Protein AF-K1XYE6-F1 (afdb_monomer_lite)

Structure (mmCIF, N/CA/C/O backbone):
data_AF-K1XYE6-F1
#
_entry.id   AF-K1XYE6-F1
#
loop_
_atom_site.group_PDB
_atom_site.id
_atom_site.type_symbol
_atom_site.label_atom_id
_atom_site.label_alt_id
_atom_site.label_comp_id
_atom_site.label_asym_id
_atom_site.label_entity_id
_atom_site.label_seq_id
_atom_site.pdbx_PDB_ins_code
_atom_site.Cartn_x
_atom_site.Cartn_y
_atom_site.Cartn_z
_atom_site.occupancy
_atom_site.B_iso_or_equiv
_atom_site.auth_seq_id
_atom_site.auth_comp_id
_atom_site.auth_asym_id
_atom_site.auth_atom_id
_atom_site.pdbx_PDB_model_num
ATOM 1 N N . MET A 1 1 ? 42.276 5.810 -4.106 1.00 51.66 1 MET A N 1
ATOM 2 C CA . MET A 1 1 ? 41.506 5.338 -2.935 1.00 51.66 1 MET A CA 1
ATOM 3 C C . MET A 1 1 ? 40.512 6.442 -2.572 1.00 51.66 1 MET A C 1
ATOM 5 O O . MET A 1 1 ? 40.852 7.301 -1.783 1.00 51.66 1 MET A O 1
ATOM 9 N N . ALA A 1 2 ? 39.374 6.535 -3.269 1.00 57.44 2 ALA A N 1
ATOM 10 C CA . ALA A 1 2 ? 38.375 7.610 -3.072 1.00 57.44 2 ALA A CA 1
ATOM 11 C C . ALA A 1 2 ? 36.931 7.147 -3.388 1.00 57.44 2 ALA A C 1
ATOM 13 O O . ALA A 1 2 ? 36.010 7.949 -3.517 1.00 57.44 2 ALA A O 1
ATOM 14 N N . GLY A 1 3 ? 36.733 5.834 -3.569 1.00 60.47 3 GLY A N 1
ATOM 15 C CA . GLY A 1 3 ? 35.426 5.232 -3.854 1.00 60.47 3 GLY A CA 1
ATOM 16 C C . GLY A 1 3 ? 34.727 4.662 -2.616 1.00 60.47 3 GLY A C 1
ATOM 17 O O . GLY A 1 3 ? 33.517 4.472 -2.648 1.00 60.47 3 GLY A O 1
ATOM 18 N N . SER A 1 4 ? 35.462 4.411 -1.525 1.00 63.88 4 SER A N 1
ATOM 19 C CA . SER A 1 4 ? 34.927 3.839 -0.279 1.00 63.88 4 SER A CA 1
ATOM 20 C C . SER A 1 4 ? 34.084 4.835 0.511 1.00 63.88 4 SER A C 1
ATOM 22 O O . SER A 1 4 ? 33.014 4.484 1.001 1.00 63.88 4 SER A O 1
ATOM 24 N N . ASP A 1 5 ? 34.538 6.083 0.595 1.00 69.00 5 ASP A N 1
ATOM 25 C CA . ASP A 1 5 ? 33.975 7.068 1.525 1.00 69.00 5 ASP A CA 1
ATOM 26 C C . ASP A 1 5 ? 32.591 7.529 1.050 1.00 69.00 5 ASP A C 1
ATOM 28 O O . ASP A 1 5 ? 31.650 7.653 1.833 1.00 69.00 5 ASP A O 1
ATOM 32 N N . ASN A 1 6 ? 32.432 7.649 -0.271 1.00 81.06 6 ASN A N 1
ATOM 33 C CA . ASN A 1 6 ? 31.151 7.927 -0.913 1.00 81.06 6 ASN A CA 1
ATOM 34 C C . ASN A 1 6 ? 30.161 6.764 -0.746 1.00 81.06 6 ASN A C 1
ATOM 36 O O . ASN A 1 6 ? 28.972 6.990 -0.535 1.00 81.06 6 ASN A O 1
ATOM 40 N N . PHE A 1 7 ? 30.636 5.517 -0.798 1.00 82.12 7 PHE A N 1
ATOM 41 C CA . PHE A 1 7 ? 29.770 4.346 -0.661 1.00 82.12 7 PHE A CA 1
ATOM 42 C C . PHE A 1 7 ? 29.256 4.183 0.775 1.00 82.12 7 PHE A C 1
ATOM 44 O O . PHE A 1 7 ? 28.072 3.904 0.980 1.00 82.12 7 PHE A O 1
ATOM 51 N N . ILE A 1 8 ? 30.118 4.431 1.770 1.00 87.81 8 ILE A N 1
ATOM 52 C CA . ILE A 1 8 ? 29.729 4.496 3.186 1.00 87.81 8 ILE A CA 1
ATOM 53 C C . ILE A 1 8 ? 28.699 5.612 3.407 1.00 87.81 8 ILE A C 1
ATOM 55 O O . ILE A 1 8 ? 27.664 5.366 4.027 1.00 87.81 8 ILE A O 1
ATOM 59 N N . GLY A 1 9 ? 28.939 6.810 2.861 1.00 88.94 9 GLY A N 1
ATOM 60 C CA . GLY A 1 9 ? 28.042 7.957 3.024 1.00 88.94 9 GLY A CA 1
ATOM 61 C C . GLY A 1 9 ? 26.655 7.721 2.425 1.00 88.94 9 GLY A C 1
ATOM 62 O O . GLY A 1 9 ? 25.646 7.939 3.095 1.00 88.94 9 GLY A O 1
ATOM 63 N N . VAL A 1 10 ? 26.592 7.202 1.193 1.00 89.69 10 VAL A N 1
ATOM 64 C CA . VAL A 1 10 ? 25.324 6.878 0.514 1.00 89.69 10 VAL A CA 1
ATOM 65 C C . VAL A 1 10 ? 24.564 5.775 1.253 1.00 89.69 10 VAL A C 1
ATOM 67 O O . VAL A 1 10 ? 23.352 5.883 1.444 1.00 89.69 10 VAL A O 1
ATOM 70 N N . THR A 1 11 ? 25.265 4.738 1.717 1.00 91.44 11 THR A N 1
ATOM 71 C CA . THR A 1 11 ? 24.640 3.628 2.453 1.00 91.44 11 THR A CA 1
ATOM 72 C C . THR A 1 11 ? 24.051 4.102 3.781 1.00 91.44 11 THR A C 1
ATOM 74 O O . THR A 1 11 ? 22.913 3.762 4.110 1.00 91.44 11 THR A O 1
ATOM 77 N N . LEU A 1 12 ? 24.788 4.928 4.529 1.00 92.50 12 LEU A N 1
ATOM 78 C CA . LEU A 1 12 ? 24.329 5.465 5.808 1.00 92.50 12 LEU A CA 1
ATOM 79 C C . LEU A 1 12 ? 23.126 6.404 5.629 1.00 92.50 12 LEU A C 1
ATOM 81 O O . LEU A 1 12 ? 22.147 6.308 6.368 1.00 92.50 12 LEU A O 1
ATOM 85 N N . PHE A 1 13 ? 23.164 7.266 4.611 1.00 92.50 13 PHE A N 1
ATOM 86 C CA . PHE A 1 13 ? 22.061 8.163 4.270 1.00 92.50 13 PHE A CA 1
ATOM 87 C C . PHE A 1 13 ? 20.781 7.398 3.904 1.00 92.50 13 PHE A C 1
ATOM 89 O O . PHE A 1 13 ? 19.702 7.711 4.410 1.00 92.50 13 PHE A O 1
ATOM 96 N N . MET A 1 14 ? 20.903 6.348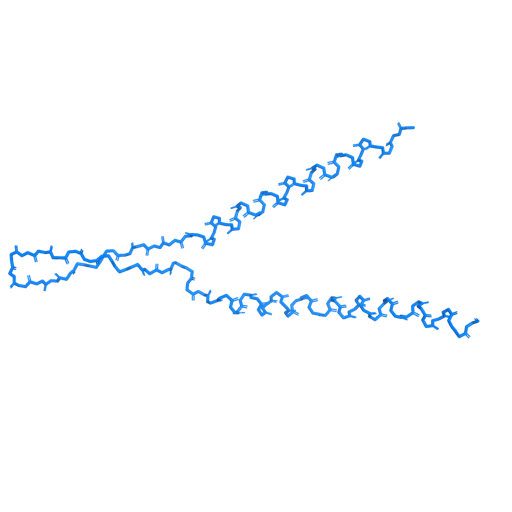 3.084 1.00 93.00 14 MET A N 1
ATOM 97 C CA . MET A 1 14 ? 19.776 5.488 2.720 1.00 93.00 14 MET A CA 1
ATOM 98 C C . MET A 1 14 ? 19.155 4.814 3.950 1.00 93.00 14 MET A C 1
ATOM 100 O O . MET A 1 14 ? 17.932 4.774 4.079 1.00 93.00 14 MET A O 1
ATOM 104 N N . LEU A 1 15 ? 19.981 4.335 4.883 1.00 94.31 15 LEU A N 1
ATOM 105 C CA . LEU A 1 15 ? 19.513 3.681 6.104 1.00 94.31 15 LEU A CA 1
ATOM 106 C C . LEU A 1 15 ? 18.736 4.642 7.019 1.00 94.31 15 LEU A C 1
ATOM 108 O O . LEU A 1 15 ? 17.678 4.276 7.531 1.00 94.31 15 LEU A O 1
ATOM 112 N N . ILE A 1 16 ? 19.211 5.882 7.172 1.00 95.62 16 ILE A N 1
ATOM 113 C CA . ILE A 1 16 ? 18.537 6.917 7.974 1.00 95.62 16 ILE A CA 1
ATOM 114 C C . ILE A 1 16 ? 17.164 7.263 7.384 1.00 95.62 16 ILE A C 1
ATOM 116 O O . ILE A 1 16 ? 16.182 7.336 8.123 1.00 95.62 16 ILE A O 1
ATOM 120 N N . ILE A 1 17 ? 17.071 7.431 6.060 1.00 95.38 17 ILE A N 1
ATOM 121 C CA . ILE A 1 17 ? 15.800 7.733 5.385 1.00 95.38 17 ILE A CA 1
ATOM 122 C C . ILE A 1 17 ? 14.787 6.611 5.594 1.00 95.38 17 ILE A C 1
ATOM 124 O O . ILE A 1 17 ? 13.635 6.879 5.932 1.00 95.38 17 ILE A O 1
ATOM 128 N N . VAL A 1 18 ? 15.204 5.358 5.404 1.00 94.12 18 VAL A N 1
ATOM 129 C CA . VAL A 1 18 ? 14.311 4.206 5.575 1.00 94.12 18 VAL A CA 1
ATOM 130 C C . VAL A 1 18 ? 13.810 4.134 7.015 1.00 94.12 18 VAL A C 1
ATOM 132 O O . VAL A 1 18 ? 12.608 3.995 7.232 1.00 94.12 18 VAL A O 1
ATOM 135 N N . LEU A 1 19 ? 14.699 4.299 7.998 1.00 94.19 19 LEU A N 1
ATOM 136 C CA . LEU A 1 19 ? 14.322 4.308 9.411 1.00 94.19 19 LEU A CA 1
ATOM 137 C C . LEU A 1 19 ? 13.306 5.422 9.720 1.00 94.19 19 LEU A C 1
ATOM 139 O O . LEU A 1 19 ? 12.300 5.180 10.386 1.00 94.19 19 LEU A O 1
ATOM 143 N N . TRP A 1 20 ? 13.542 6.628 9.195 1.00 94.81 20 TRP A N 1
ATOM 144 C CA . TRP A 1 20 ? 12.654 7.777 9.372 1.00 94.81 20 TRP A CA 1
ATOM 145 C C . TRP A 1 20 ? 11.266 7.539 8.766 1.00 94.81 20 TRP A C 1
ATOM 147 O O . TRP A 1 20 ? 10.251 7.776 9.422 1.00 94.81 20 TRP A O 1
ATOM 157 N N . LEU A 1 21 ? 11.206 7.017 7.537 1.00 90.56 21 LEU A N 1
ATOM 158 C CA . LEU A 1 21 ? 9.949 6.686 6.862 1.00 90.56 21 LEU A CA 1
ATOM 159 C C . LEU A 1 21 ? 9.159 5.608 7.613 1.00 90.56 21 LEU A C 1
ATOM 161 O O . LEU A 1 21 ? 7.938 5.711 7.716 1.00 90.56 21 LEU A O 1
ATOM 165 N N . VAL A 1 22 ? 9.838 4.599 8.165 1.00 89.62 22 VAL A N 1
ATOM 166 C CA . VAL A 1 22 ? 9.194 3.549 8.967 1.00 89.62 22 VAL A CA 1
ATOM 167 C C . VAL A 1 22 ? 8.589 4.134 10.244 1.00 89.62 22 VAL A C 1
ATOM 169 O O . VAL A 1 22 ? 7.421 3.873 10.530 1.00 89.62 22 VAL A O 1
ATOM 172 N N . LEU A 1 23 ? 9.335 4.963 10.982 1.00 89.75 23 LEU A N 1
ATOM 173 C CA . LEU A 1 23 ? 8.826 5.622 12.191 1.00 89.75 23 LEU A CA 1
ATOM 174 C C . LEU A 1 23 ? 7.608 6.505 11.893 1.00 89.75 23 LEU A C 1
ATOM 176 O O . LEU A 1 23 ? 6.600 6.425 12.597 1.00 89.75 23 LEU A O 1
ATOM 180 N N . LEU A 1 24 ? 7.675 7.299 10.821 1.00 87.00 24 LEU A N 1
ATOM 181 C CA . LEU A 1 24 ? 6.573 8.156 10.389 1.00 87.00 24 LEU A CA 1
ATOM 182 C C . LEU A 1 24 ? 5.335 7.339 9.989 1.00 87.00 24 LEU A C 1
ATOM 184 O O . LEU A 1 24 ? 4.217 7.672 10.378 1.00 87.00 24 LEU A O 1
ATOM 188 N N . SER A 1 25 ? 5.534 6.244 9.253 1.00 83.12 25 SER A N 1
ATOM 189 C CA . SER A 1 25 ? 4.458 5.338 8.843 1.00 83.12 25 SER A CA 1
ATOM 190 C C . SER A 1 25 ? 3.745 4.722 10.052 1.00 83.12 25 SER A C 1
ATOM 192 O O . SER A 1 25 ? 2.517 4.760 10.136 1.00 83.12 25 SER A O 1
ATOM 194 N N . ILE A 1 26 ? 4.498 4.235 11.046 1.00 83.44 26 ILE A N 1
ATOM 195 C CA . ILE A 1 26 ? 3.932 3.668 12.280 1.00 83.44 26 ILE A CA 1
ATOM 196 C C . ILE A 1 26 ? 3.131 4.722 13.052 1.00 83.44 26 ILE A C 1
ATOM 198 O O . ILE A 1 26 ? 2.052 4.411 13.554 1.00 83.44 26 ILE A O 1
ATOM 202 N N . PHE A 1 27 ? 3.625 5.960 13.133 1.00 81.44 27 PHE A N 1
ATOM 203 C CA . PHE A 1 27 ? 2.920 7.047 13.812 1.00 81.44 27 PHE A CA 1
ATOM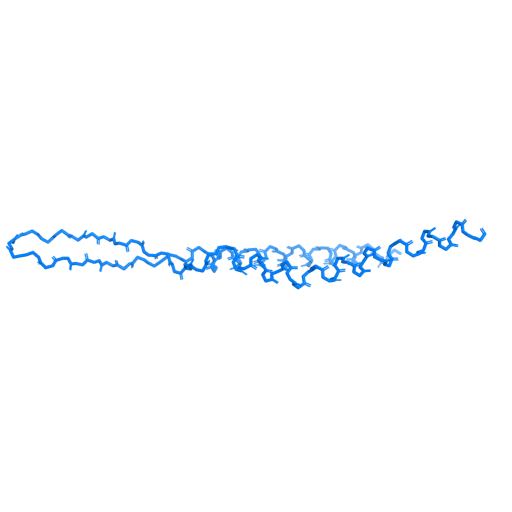 204 C C . PHE A 1 27 ? 1.543 7.317 13.187 1.00 81.44 27 PHE A C 1
ATOM 206 O O . PHE A 1 27 ? 0.549 7.399 13.904 1.00 81.44 27 PHE A O 1
ATOM 213 N N . ILE A 1 28 ? 1.470 7.371 11.854 1.00 77.44 28 ILE A N 1
ATOM 214 C CA . ILE A 1 28 ? 0.213 7.587 11.121 1.00 77.44 28 ILE A CA 1
ATOM 215 C C . ILE A 1 28 ? -0.740 6.395 11.294 1.00 77.44 28 ILE A C 1
ATOM 217 O O . ILE A 1 28 ? -1.938 6.576 11.506 1.00 77.44 28 ILE A O 1
ATOM 221 N N . LEU A 1 29 ? -0.217 5.169 11.224 1.00 70.44 29 LEU A N 1
ATOM 222 C CA . LEU A 1 29 ? -1.024 3.947 11.280 1.00 70.44 29 LEU A CA 1
ATOM 223 C C . LEU A 1 29 ? -1.560 3.634 12.686 1.00 70.44 29 LEU A C 1
ATOM 225 O O . LEU A 1 29 ? -2.599 2.988 12.805 1.00 70.44 29 LEU A O 1
ATOM 229 N N . LYS A 1 30 ? -0.872 4.072 13.748 1.00 65.69 30 LYS A N 1
ATOM 230 C CA . LYS A 1 30 ? -1.213 3.746 15.144 1.00 65.69 30 LYS A CA 1
ATOM 231 C C . LYS A 1 30 ? -2.181 4.741 15.798 1.00 65.69 30 LYS A C 1
ATOM 233 O O . LYS A 1 30 ? -2.545 4.556 16.958 1.00 65.69 30 LYS A O 1
ATOM 238 N N . SER A 1 31 ? -2.630 5.777 15.089 1.00 58.22 31 SER A N 1
ATOM 239 C CA . SER A 1 31 ? -3.672 6.666 15.607 1.00 58.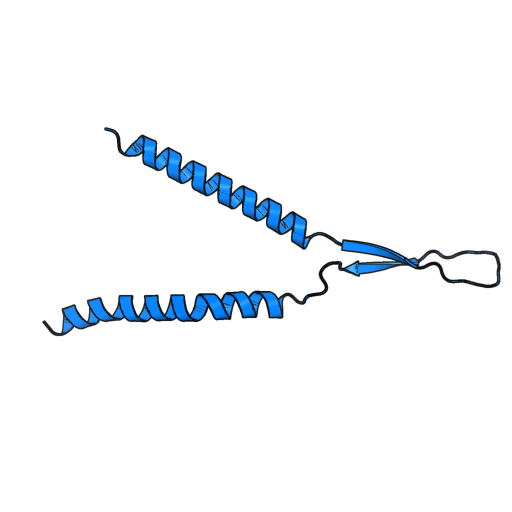22 31 SER A CA 1
ATOM 240 C C . SER A 1 31 ? -4.979 5.885 15.812 1.00 58.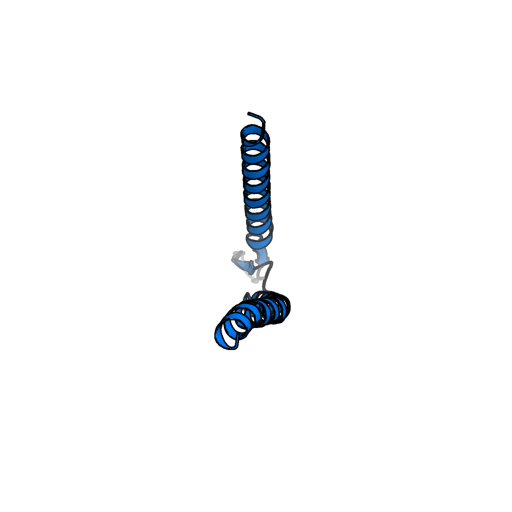22 31 SER A C 1
ATOM 242 O O . SER A 1 31 ? -5.614 5.442 14.859 1.00 58.22 31 SER A O 1
ATOM 244 N N . ILE A 1 32 ? -5.396 5.725 17.068 1.00 59.69 32 ILE A N 1
ATOM 245 C CA . ILE A 1 32 ? -6.739 5.288 17.477 1.00 59.69 32 ILE A CA 1
ATOM 246 C C . ILE A 1 32 ? -7.409 6.460 18.201 1.00 59.69 32 ILE A C 1
ATOM 248 O O . ILE A 1 32 ? -6.741 7.170 18.951 1.00 59.69 32 ILE A O 1
ATOM 252 N N . LYS A 1 33 ? -8.699 6.717 17.952 1.00 57.69 33 LYS A N 1
ATOM 253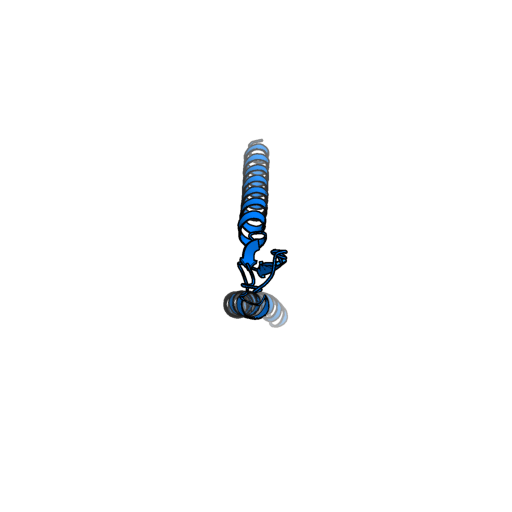 C CA . LYS A 1 33 ? -9.438 7.792 18.634 1.00 57.69 33 LYS A CA 1
ATOM 254 C C . LYS A 1 33 ? -10.556 7.177 19.437 1.00 57.69 33 LYS A C 1
ATOM 256 O O . LYS A 1 33 ? -11.555 6.711 18.902 1.00 57.69 33 LYS A O 1
ATOM 261 N N . GLU A 1 34 ? -10.375 7.210 20.741 1.00 58.53 34 GLU A N 1
ATOM 262 C CA . GLU A 1 34 ? -11.415 6.839 21.681 1.00 58.53 34 GLU A CA 1
ATOM 263 C C . GLU A 1 34 ? -12.436 7.980 21.736 1.00 58.53 34 GLU A C 1
ATOM 265 O O . GLU A 1 34 ? -12.084 9.133 21.993 1.00 58.53 34 GLU A O 1
ATOM 270 N N . ILE A 1 35 ? -13.696 7.679 21.418 1.00 58.16 35 ILE A N 1
ATOM 271 C CA . ILE A 1 35 ? -14.807 8.618 21.576 1.00 58.16 35 ILE A CA 1
ATOM 272 C C . ILE A 1 35 ? -15.583 8.148 22.815 1.00 58.16 35 ILE A C 1
ATOM 274 O O . ILE A 1 35 ? -16.153 7.055 22.785 1.00 58.16 35 ILE A O 1
ATOM 278 N N . PRO A 1 36 ? -15.592 8.920 23.919 1.00 56.19 36 PRO A N 1
ATOM 279 C CA . PRO A 1 36 ? -16.339 8.545 25.113 1.00 56.19 36 PRO A CA 1
ATOM 280 C C . PRO A 1 36 ? -17.842 8.650 24.825 1.00 56.19 36 PRO A C 1
ATOM 282 O O . PRO A 1 36 ? -18.332 9.713 24.441 1.00 56.19 36 PRO A O 1
ATOM 285 N N . VAL A 1 37 ? -18.578 7.549 24.994 1.00 59.91 37 VAL A N 1
ATOM 286 C CA . VAL A 1 37 ? -20.035 7.511 24.819 1.00 59.91 37 VAL A CA 1
ATOM 287 C C . VAL A 1 37 ? -20.678 7.515 26.205 1.00 59.91 37 VAL A C 1
ATOM 289 O O . VAL A 1 37 ? -20.538 6.562 26.969 1.00 59.91 37 VAL A O 1
ATOM 292 N N . ILE A 1 38 ? -21.373 8.604 26.544 1.00 56.97 38 ILE A N 1
ATOM 293 C CA . ILE A 1 38 ? -22.107 8.744 27.809 1.00 56.97 38 ILE A CA 1
ATOM 294 C C . ILE A 1 38 ? -23.572 8.382 27.543 1.00 56.97 38 ILE A C 1
ATOM 296 O O . ILE A 1 38 ? -24.267 9.085 26.808 1.00 56.97 38 ILE A O 1
ATOM 300 N N . TYR A 1 39 ? -24.052 7.281 28.124 1.00 58.91 39 TYR A N 1
ATOM 301 C CA . TYR A 1 39 ? -25.459 6.888 28.029 1.00 58.91 39 TYR A CA 1
ATOM 302 C C . TYR A 1 39 ? -26.305 7.664 29.044 1.00 58.91 39 TYR A C 1
ATOM 304 O O . TYR A 1 39 ? -26.073 7.596 30.250 1.00 58.91 39 TYR A O 1
ATOM 312 N N . ALA A 1 40 ? -27.341 8.362 28.573 1.00 54.03 40 ALA A N 1
ATOM 313 C CA . ALA A 1 40 ? -28.313 9.019 29.441 1.00 54.03 40 ALA A CA 1
ATOM 314 C C . ALA A 1 40 ? -29.223 7.971 30.110 1.00 54.03 40 ALA A C 1
ATOM 316 O O . ALA A 1 40 ? -30.262 7.591 29.569 1.00 54.03 40 ALA A O 1
ATOM 317 N N . ARG A 1 41 ? -28.845 7.480 31.298 1.00 52.53 41 ARG A N 1
ATOM 318 C CA . ARG A 1 41 ? -29.719 6.636 32.127 1.00 52.53 41 ARG A CA 1
ATOM 319 C C . ARG A 1 41 ? -30.462 7.501 33.143 1.00 52.53 41 ARG A C 1
ATOM 321 O O . ARG A 1 41 ? -29.865 8.220 33.938 1.00 52.53 41 ARG A O 1
ATOM 328 N N . ARG A 1 42 ? -31.792 7.400 33.167 1.00 55.09 42 ARG A N 1
ATOM 329 C CA . ARG A 1 42 ? -32.643 8.026 34.190 1.00 55.09 42 ARG A CA 1
ATOM 330 C C . ARG A 1 42 ? -32.490 7.249 35.510 1.00 55.09 42 ARG A C 1
ATOM 332 O O . ARG A 1 42 ? -33.283 6.358 35.784 1.00 55.09 42 ARG A O 1
ATOM 339 N N . GLY A 1 43 ? -31.449 7.545 36.297 1.00 53.69 43 GLY A N 1
ATOM 340 C CA . GLY A 1 43 ? -31.257 6.967 37.637 1.00 53.69 43 GLY A CA 1
ATOM 341 C C . GLY A 1 43 ? -29.800 6.756 38.067 1.00 53.69 43 GLY A C 1
ATOM 342 O O . GLY A 1 43 ? -29.244 5.691 37.841 1.00 53.69 43 GLY A O 1
ATOM 343 N N . LYS A 1 44 ? -29.239 7.770 38.739 1.00 53.53 44 LYS A N 1
ATOM 344 C CA . LYS A 1 44 ? -28.141 7.789 39.739 1.00 53.53 44 LYS A CA 1
ATOM 345 C C . LYS A 1 44 ? -26.798 7.067 39.518 1.00 53.53 44 LYS A C 1
ATOM 347 O O . LYS A 1 44 ? -25.929 7.274 40.357 1.00 53.53 44 LYS A O 1
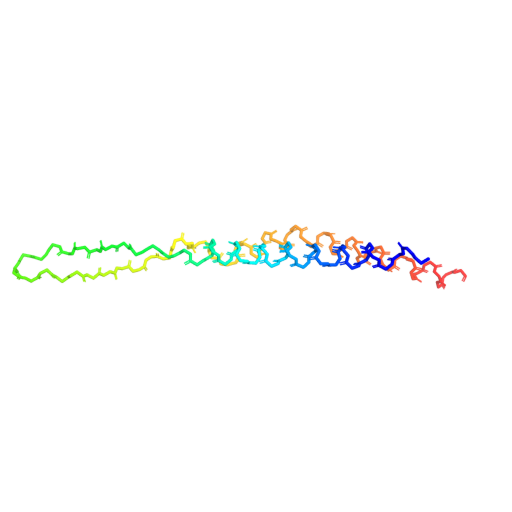ATOM 352 N N . VAL A 1 45 ? -26.554 6.319 38.446 1.00 52.75 45 VAL A N 1
ATOM 353 C CA . VAL A 1 45 ? -25.198 5.821 38.145 1.00 52.75 45 VAL A CA 1
ATOM 354 C C . VAL A 1 45 ? -24.922 5.973 36.653 1.00 52.75 45 VAL A C 1
ATOM 356 O O . VAL A 1 45 ? -25.509 5.274 35.828 1.00 52.75 45 VAL A O 1
ATOM 359 N N . GLU A 1 46 ? -24.069 6.942 36.321 1.00 51.78 46 GLU A N 1
ATOM 360 C CA . GLU A 1 46 ? -23.544 7.164 34.975 1.00 51.78 46 GLU A CA 1
ATOM 361 C C . GLU A 1 46 ? -22.483 6.097 34.684 1.00 51.78 46 GLU A C 1
ATOM 363 O O . GLU A 1 46 ? -21.395 6.112 35.256 1.00 51.78 46 GLU A O 1
ATOM 368 N N . GLU A 1 47 ? -22.805 5.138 33.820 1.00 54.81 47 GLU A N 1
ATOM 369 C CA . GLU A 1 47 ? -21.846 4.134 33.359 1.00 54.81 47 GLU A CA 1
ATOM 370 C C . GLU A 1 47 ? -21.223 4.648 32.053 1.00 54.81 47 GLU A C 1
ATOM 372 O O . GLU A 1 47 ? -21.827 4.593 30.980 1.00 54.81 47 GLU A O 1
ATOM 377 N N . SER A 1 48 ? -20.042 5.259 32.170 1.00 51.78 48 SER A N 1
ATOM 378 C CA . SER A 1 48 ? -19.268 5.751 31.029 1.00 51.78 48 SER A CA 1
ATOM 379 C C . SER A 1 48 ? -18.601 4.562 30.340 1.00 51.78 48 SER A C 1
ATOM 381 O O . SER A 1 48 ? -17.687 3.958 30.900 1.00 51.78 48 SER A O 1
ATOM 383 N N . SER A 1 49 ? -19.054 4.198 29.139 1.00 55.66 49 SER A N 1
ATOM 384 C CA . SER A 1 49 ? -18.381 3.185 28.323 1.00 55.66 49 SER A CA 1
ATOM 385 C C . SER A 1 49 ? -17.660 3.867 27.163 1.00 55.66 49 SER A C 1
ATOM 387 O O . SER A 1 49 ? -18.287 4.523 26.328 1.00 55.66 49 SER A O 1
ATOM 389 N N . SER A 1 50 ? -16.339 3.713 27.091 1.00 56.72 50 SER A N 1
ATOM 390 C CA . SER A 1 50 ? -15.563 4.139 25.924 1.00 56.72 50 SER A CA 1
ATOM 391 C C . SER A 1 50 ? -15.833 3.158 24.785 1.00 56.72 50 SER A C 1
ATOM 393 O O . SER A 1 50 ? -15.588 1.962 24.943 1.00 56.72 50 SER A O 1
ATOM 395 N N . LEU A 1 51 ? -16.373 3.639 23.660 1.00 59.84 51 LEU A N 1
ATOM 396 C CA . LEU A 1 51 ? -16.504 2.836 22.447 1.00 59.84 51 LEU A CA 1
ATOM 397 C C . LEU A 1 51 ? -15.292 3.165 21.558 1.00 59.84 51 LEU A C 1
ATOM 399 O O . LEU A 1 51 ? -15.269 4.228 20.929 1.00 59.84 51 LEU A O 1
ATOM 403 N N . PRO A 1 52 ? -14.244 2.321 21.533 1.00 56.00 52 PRO A N 1
ATOM 404 C CA . PRO A 1 52 ? -13.043 2.615 20.767 1.00 56.00 52 PRO A CA 1
ATOM 405 C C . PRO A 1 52 ? -13.350 2.486 19.273 1.00 56.00 52 PRO A C 1
ATOM 407 O O . PRO A 1 52 ? -13.634 1.394 18.780 1.00 56.00 52 PRO A O 1
ATOM 410 N N . ILE A 1 53 ? -13.287 3.598 18.537 1.00 60.16 53 ILE A N 1
ATOM 411 C CA . ILE A 1 53 ? -13.398 3.597 17.076 1.00 60.16 53 ILE A CA 1
ATOM 412 C C . ILE A 1 53 ? -11.981 3.763 16.499 1.00 60.16 53 ILE A C 1
ATOM 414 O O . ILE A 1 53 ? -11.276 4.717 16.843 1.00 60.16 53 ILE A O 1
ATOM 418 N N . PRO A 1 54 ? -11.508 2.857 15.625 1.00 58.38 54 PRO A N 1
ATOM 419 C CA . PRO A 1 54 ? -10.219 3.043 14.963 1.00 58.38 54 PRO A CA 1
ATOM 420 C C . PRO A 1 54 ? -10.256 4.311 14.087 1.00 58.38 54 PRO A C 1
ATOM 422 O O . PRO A 1 54 ? -11.188 4.484 13.307 1.00 58.38 54 PRO A O 1
ATOM 425 N N . MET A 1 55 ? -9.254 5.205 14.179 1.00 56.72 55 MET A N 1
ATOM 426 C CA . MET A 1 55 ? -9.204 6.426 13.337 1.00 56.72 55 MET A CA 1
ATOM 427 C C . MET A 1 55 ? -8.937 6.133 11.869 1.00 56.72 55 MET A C 1
ATOM 429 O O . MET A 1 55 ? -9.261 6.960 11.021 1.00 56.72 55 MET A O 1
ATOM 433 N N . ASN A 1 56 ? -8.344 4.978 11.570 1.00 61.97 56 ASN A N 1
ATOM 434 C CA . ASN A 1 56 ? -8.101 4.526 10.212 1.00 61.97 56 ASN A CA 1
ATOM 435 C C . ASN A 1 56 ? -8.950 3.281 9.901 1.00 61.97 56 ASN A C 1
ATOM 437 O O . ASN A 1 56 ? -8.419 2.172 9.847 1.00 61.97 56 ASN A O 1
ATOM 441 N N . PRO A 1 57 ? -10.277 3.432 9.718 1.00 60.78 57 PRO A N 1
ATOM 442 C CA . PRO A 1 57 ? -11.156 2.331 9.336 1.00 60.78 57 PRO A CA 1
ATOM 443 C C . PRO A 1 57 ? -11.014 1.959 7.851 1.00 60.78 57 PRO A C 1
ATOM 445 O O . PRO A 1 57 ? -11.730 1.080 7.372 1.00 60.78 57 PRO A O 1
ATOM 448 N N . VAL A 1 58 ? -10.122 2.622 7.099 1.00 63.06 58 VAL A N 1
ATOM 449 C CA . VAL A 1 58 ? -9.833 2.268 5.708 1.00 63.06 58 VAL A CA 1
ATOM 450 C C . VAL A 1 58 ? -9.150 0.907 5.738 1.00 63.06 58 VAL A C 1
ATOM 452 O O . VAL A 1 58 ? -7.988 0.794 6.119 1.00 63.06 58 VAL A O 1
ATOM 455 N N . GLY A 1 59 ? -9.903 -0.144 5.409 1.00 67.31 59 GLY A N 1
ATOM 456 C CA . GLY A 1 59 ? -9.394 -1.510 5.418 1.00 67.31 59 GLY A CA 1
ATOM 457 C C . GLY A 1 59 ? -8.042 -1.608 4.705 1.00 67.31 59 GLY A C 1
ATOM 458 O O . GLY A 1 59 ? -7.776 -0.910 3.727 1.00 67.31 59 GLY A O 1
ATOM 459 N N . MET A 1 60 ? -7.176 -2.499 5.186 1.00 79.50 60 MET A N 1
ATOM 460 C CA . MET A 1 60 ? -5.835 -2.689 4.618 1.00 79.50 60 MET A CA 1
ATOM 461 C C . MET A 1 60 ? -5.887 -3.075 3.120 1.00 79.50 60 MET A C 1
ATOM 463 O O . MET A 1 60 ? -4.958 -2.798 2.365 1.00 79.50 60 MET A O 1
ATOM 467 N N . VAL A 1 61 ? -7.008 -3.660 2.676 1.00 80.44 61 VAL A N 1
ATOM 468 C CA . VAL A 1 61 ? -7.234 -4.157 1.310 1.00 80.44 61 VAL A CA 1
ATOM 469 C C . VAL A 1 61 ? -7.184 -3.041 0.243 1.00 80.44 61 VAL A C 1
ATOM 471 O O . VAL A 1 61 ? -6.353 -3.165 -0.656 1.00 80.44 61 VAL A O 1
ATOM 474 N N . PRO A 1 62 ? -7.965 -1.938 0.311 1.00 84.31 62 PRO A N 1
ATOM 475 C CA . PRO A 1 62 ? -7.837 -0.813 -0.628 1.00 84.31 62 PRO A CA 1
ATOM 476 C C . PRO A 1 62 ? -6.422 -0.231 -0.775 1.00 84.31 62 PRO A C 1
ATOM 478 O O . PRO A 1 62 ? -5.998 0.108 -1.884 1.00 84.31 62 PRO A O 1
ATOM 481 N N . ILE A 1 63 ? -5.675 -0.134 0.330 1.00 85.50 63 ILE A N 1
ATOM 482 C CA . ILE A 1 63 ? -4.310 0.413 0.336 1.00 85.50 63 ILE A CA 1
ATOM 483 C C . ILE A 1 63 ? -3.366 -0.532 -0.417 1.00 85.50 63 ILE A C 1
ATOM 485 O O . ILE A 1 63 ? -2.650 -0.102 -1.323 1.00 85.50 63 ILE A O 1
ATOM 489 N N . ILE A 1 64 ? -3.407 -1.830 -0.095 1.00 87.38 64 ILE A N 1
ATOM 490 C CA . ILE A 1 64 ? -2.586 -2.851 -0.760 1.00 87.38 64 ILE A CA 1
ATOM 491 C C . ILE A 1 64 ? -2.926 -2.936 -2.252 1.00 87.38 64 ILE A C 1
ATOM 493 O O . ILE A 1 64 ? -2.017 -2.978 -3.080 1.00 87.38 64 ILE A O 1
ATOM 497 N N . PHE A 1 65 ? -4.212 -2.908 -2.613 1.00 88.19 65 PHE A N 1
ATOM 498 C CA . PHE A 1 65 ? -4.647 -2.953 -4.010 1.00 88.19 65 PHE A CA 1
ATOM 499 C C . PHE A 1 65 ? -4.093 -1.780 -4.828 1.00 88.19 65 PHE A C 1
ATOM 501 O O . PHE A 1 65 ? -3.607 -1.980 -5.937 1.00 88.19 65 PHE A O 1
ATOM 508 N N . SER A 1 66 ? -4.087 -0.572 -4.260 1.00 92.38 66 SER A N 1
ATOM 509 C CA . SER A 1 66 ? -3.552 0.620 -4.930 1.00 92.38 66 SER A CA 1
ATOM 510 C C . SER A 1 66 ? -2.044 0.505 -5.188 1.00 92.38 66 SER A C 1
ATOM 512 O O . SER A 1 66 ? -1.570 0.802 -6.284 1.00 92.38 66 SER A O 1
ATOM 514 N N . ILE A 1 67 ? -1.284 0.010 -4.205 1.00 93.06 67 ILE A N 1
ATOM 515 C CA . ILE A 1 67 ? 0.166 -0.210 -4.341 1.00 93.06 67 ILE A CA 1
ATOM 516 C C . ILE A 1 67 ? 0.453 -1.308 -5.373 1.00 93.06 67 ILE A C 1
ATOM 518 O O . ILE A 1 67 ? 1.352 -1.163 -6.206 1.00 93.06 67 ILE A O 1
ATOM 522 N N . ALA A 1 68 ? -0.318 -2.397 -5.354 1.00 91.19 68 ALA A N 1
ATOM 523 C CA . ALA A 1 68 ? -0.215 -3.469 -6.336 1.00 91.19 68 ALA A CA 1
ATOM 524 C C . ALA A 1 68 ? -0.522 -2.960 -7.752 1.00 91.19 68 ALA A C 1
ATOM 526 O O . ALA A 1 68 ? 0.240 -3.237 -8.670 1.00 91.19 68 ALA A O 1
ATOM 527 N N . PHE A 1 69 ? -1.570 -2.151 -7.928 1.00 93.62 69 PHE A N 1
ATOM 528 C CA . PHE A 1 69 ? -1.948 -1.591 -9.227 1.00 93.62 69 PHE A CA 1
ATOM 529 C C . PHE A 1 69 ? -0.841 -0.718 -9.836 1.00 93.62 69 PHE A C 1
ATOM 531 O O . PHE A 1 69 ? -0.562 -0.815 -11.028 1.00 93.62 69 PHE A O 1
ATOM 538 N N . VAL A 1 70 ? -0.158 0.087 -9.016 1.00 93.50 70 VAL A N 1
ATOM 539 C CA . VAL A 1 70 ? 0.964 0.930 -9.465 1.00 93.50 70 VAL A CA 1
ATOM 540 C C . VAL A 1 70 ? 2.238 0.110 -9.719 1.00 93.50 70 VAL A C 1
ATOM 542 O O . VAL A 1 70 ? 2.950 0.355 -10.693 1.00 93.50 70 VAL A O 1
ATOM 545 N N . SER A 1 71 ? 2.546 -0.871 -8.866 1.00 92.12 71 SER A N 1
ATOM 546 C CA . SER A 1 71 ? 3.788 -1.659 -8.960 1.00 92.12 71 SER A CA 1
ATOM 547 C C . SER A 1 71 ? 3.738 -2.786 -9.994 1.00 92.12 71 SER A C 1
ATOM 549 O O . SER A 1 71 ? 4.776 -3.152 -10.549 1.00 92.12 71 SER A O 1
ATOM 551 N N . PHE A 1 72 ? 2.555 -3.315 -10.302 1.00 93.50 72 PHE A N 1
ATOM 552 C CA . PHE A 1 72 ? 2.359 -4.404 -11.257 1.00 93.50 72 PHE A CA 1
ATOM 553 C C . PHE A 1 72 ? 2.914 -4.116 -12.667 1.00 93.50 72 PHE A C 1
ATOM 555 O O . PHE A 1 72 ? 3.735 -4.908 -13.140 1.00 93.50 72 PHE A O 1
ATOM 562 N N . PRO A 1 73 ? 2.576 -2.997 -13.343 1.00 92.69 73 PRO A N 1
ATOM 563 C CA . PRO A 1 73 ? 3.116 -2.706 -14.675 1.00 92.69 73 PRO A CA 1
ATOM 564 C C . PRO A 1 73 ? 4.635 -2.492 -14.660 1.00 92.69 73 PRO A C 1
ATOM 566 O O . PRO A 1 73 ? 5.323 -2.840 -15.623 1.00 92.69 73 PRO A O 1
ATOM 569 N N . TYR A 1 74 ? 5.178 -1.969 -13.557 1.00 92.06 74 TYR A N 1
ATOM 570 C CA . TYR A 1 74 ? 6.618 -1.810 -13.378 1.00 92.06 74 TYR A CA 1
ATOM 571 C C . TYR A 1 74 ? 7.327 -3.164 -13.278 1.00 92.06 74 TYR A C 1
ATOM 573 O O . TYR A 1 74 ? 8.339 -3.387 -13.947 1.00 92.06 74 TYR A O 1
ATOM 581 N N . LEU A 1 75 ? 6.777 -4.093 -12.490 1.00 91.56 75 LEU A N 1
ATOM 582 C CA . LEU A 1 75 ? 7.299 -5.454 -12.378 1.00 91.56 75 LEU A CA 1
ATOM 583 C C . LEU A 1 75 ? 7.222 -6.195 -13.716 1.00 91.56 75 LEU A C 1
ATOM 585 O O . LEU A 1 75 ? 8.180 -6.862 -14.099 1.00 91.56 75 LEU A O 1
ATOM 589 N N . LEU A 1 76 ? 6.122 -6.026 -14.453 1.00 91.38 76 LEU A N 1
ATOM 590 C CA . LEU A 1 76 ? 5.937 -6.635 -15.767 1.00 91.38 76 LEU A CA 1
ATOM 591 C C . LEU A 1 76 ? 6.936 -6.091 -16.798 1.00 91.38 76 LEU A C 1
ATOM 593 O O . LEU A 1 76 ? 7.560 -6.864 -17.520 1.00 91.38 76 LEU A O 1
ATOM 597 N N . SER A 1 77 ? 7.153 -4.775 -16.822 1.00 90.50 77 SER A N 1
ATOM 598 C CA . SER A 1 77 ? 8.162 -4.141 -17.683 1.00 90.50 77 SER A CA 1
ATOM 599 C C . SER A 1 77 ? 9.564 -4.672 -17.387 1.00 90.50 77 SER A C 1
ATOM 601 O O . SER A 1 77 ? 10.311 -5.016 -18.299 1.00 90.50 77 SER A O 1
ATOM 603 N N . LYS A 1 78 ? 9.912 -4.804 -16.101 1.00 88.38 78 LYS A N 1
ATOM 604 C CA . LYS A 1 78 ? 11.181 -5.408 -15.679 1.00 88.38 78 LYS A CA 1
ATOM 605 C C . LYS A 1 78 ? 11.314 -6.856 -16.134 1.00 88.38 78 LYS A C 1
ATOM 607 O O . LYS A 1 78 ? 12.380 -7.238 -16.607 1.00 88.38 78 LYS A O 1
ATOM 612 N N . LEU A 1 79 ? 10.243 -7.637 -16.012 1.00 90.38 79 LEU A N 1
ATOM 613 C CA . LEU A 1 79 ? 10.206 -9.033 -16.427 1.00 90.38 79 LEU A CA 1
ATOM 614 C C . LEU A 1 79 ? 10.502 -9.162 -17.929 1.00 90.38 79 LEU A C 1
ATOM 616 O O . LEU A 1 79 ? 11.402 -9.899 -18.321 1.00 90.38 79 LEU A O 1
ATOM 620 N N . ILE A 1 80 ? 9.807 -8.381 -18.759 1.00 88.06 80 ILE A N 1
ATOM 621 C CA . ILE A 1 80 ? 9.985 -8.372 -20.218 1.00 88.06 80 ILE A CA 1
ATOM 622 C C . ILE A 1 80 ? 11.418 -7.967 -20.588 1.00 88.06 80 ILE A C 1
ATOM 624 O O . ILE A 1 80 ? 12.089 -8.691 -21.326 1.00 88.06 80 ILE A O 1
ATOM 628 N N . THR A 1 81 ? 11.926 -6.866 -20.029 1.00 85.12 81 THR A N 1
ATOM 629 C CA . THR A 1 81 ? 13.291 -6.383 -20.297 1.00 85.12 81 THR A CA 1
ATOM 630 C C . THR A 1 81 ? 14.368 -7.348 -19.808 1.00 85.12 81 THR A C 1
ATOM 632 O O . THR A 1 81 ? 15.451 -7.370 -20.375 1.00 85.12 81 THR A O 1
ATOM 635 N N . GLN A 1 82 ? 14.109 -8.163 -18.784 1.00 80.38 82 GLN A N 1
ATOM 636 C CA . GLN A 1 82 ? 15.049 -9.190 -18.326 1.00 80.38 82 GLN A CA 1
ATOM 637 C C . GLN A 1 82 ? 15.057 -10.422 -19.246 1.00 80.38 82 GLN A C 1
ATOM 639 O O . GLN A 1 82 ? 16.107 -11.031 -19.453 1.00 80.38 82 GLN A O 1
ATOM 644 N N . PHE A 1 83 ? 13.910 -10.791 -19.825 1.00 72.94 83 PHE A N 1
ATOM 645 C CA . PHE A 1 83 ? 13.811 -11.937 -20.733 1.00 72.94 83 PHE A CA 1
ATOM 646 C C . PHE A 1 83 ? 14.290 -11.640 -22.164 1.00 72.94 83 PHE A C 1
ATOM 648 O O . PHE A 1 83 ? 14.813 -12.541 -22.819 1.00 72.94 83 PHE A O 1
ATOM 655 N N . GLN A 1 84 ? 14.199 -10.397 -22.650 1.00 64.44 84 GLN A N 1
ATOM 656 C CA . GLN A 1 84 ? 14.722 -10.025 -23.976 1.00 64.44 84 GLN A CA 1
ATOM 657 C C . GLN A 1 84 ? 16.241 -10.253 -24.183 1.00 64.44 84 GLN A C 1
ATOM 659 O O . GLN A 1 84 ? 16.602 -10.858 -25.195 1.00 64.44 84 GLN A O 1
ATOM 664 N N . PRO A 1 85 ? 17.157 -9.845 -23.280 1.00 60.78 85 PRO A N 1
ATOM 665 C CA . PRO A 1 85 ? 18.595 -10.029 -23.478 1.00 60.78 85 PRO A CA 1
ATOM 666 C C . PRO A 1 85 ? 19.038 -11.493 -23.359 1.00 60.78 85 PRO A C 1
ATOM 668 O O . PRO A 1 85 ? 20.052 -11.859 -23.950 1.00 60.78 85 PRO A O 1
ATOM 671 N N . MET A 1 86 ? 18.294 -12.346 -22.639 1.00 58.34 86 MET A N 1
ATOM 672 C CA . MET A 1 86 ? 18.560 -13.792 -22.622 1.00 58.34 86 MET A CA 1
ATOM 673 C C . MET A 1 86 ? 18.168 -14.456 -23.941 1.00 58.34 86 MET A C 1
ATOM 675 O O . MET A 1 86 ? 18.918 -15.290 -24.436 1.00 58.34 86 MET A O 1
ATOM 679 N N . ASN A 1 87 ? 17.040 -14.062 -24.538 1.00 58.44 87 ASN A N 1
ATOM 680 C CA . ASN A 1 87 ? 16.587 -14.661 -25.794 1.00 58.44 87 ASN A CA 1
ATOM 681 C C . ASN A 1 87 ? 17.445 -14.217 -26.994 1.00 58.44 87 ASN A C 1
ATOM 683 O O . ASN A 1 87 ? 17.710 -15.011 -27.890 1.00 58.44 87 ASN A O 1
ATOM 687 N N . ALA A 1 88 ? 17.955 -12.979 -26.987 1.00 59.34 88 ALA A N 1
ATOM 688 C CA . ALA A 1 88 ? 18.866 -12.487 -28.025 1.00 59.34 88 ALA A CA 1
ATOM 689 C C . ALA A 1 88 ? 20.232 -13.206 -28.035 1.00 59.34 88 ALA A C 1
ATOM 691 O O . ALA A 1 88 ? 20.842 -13.335 -29.091 1.00 59.34 88 ALA A O 1
ATOM 692 N N . LYS A 1 89 ? 20.706 -13.702 -26.882 1.00 57.75 89 LYS A N 1
ATOM 693 C CA . LYS A 1 89 ? 21.963 -14.468 -26.774 1.00 57.75 89 LYS A CA 1
ATOM 694 C C . LYS A 1 89 ? 21.843 -15.952 -27.138 1.00 57.75 89 LYS A C 1
ATOM 696 O O . LYS A 1 89 ? 22.864 -16.619 -27.220 1.00 57.75 89 LYS A O 1
ATOM 701 N N . LEU A 1 90 ? 20.628 -16.470 -27.312 1.00 59.88 90 LEU A N 1
ATOM 702 C CA . LEU A 1 90 ? 20.377 -17.873 -27.671 1.00 59.88 90 LEU A CA 1
ATOM 703 C C . LEU A 1 90 ? 20.109 -18.068 -29.172 1.00 59.88 90 LEU A C 1
ATOM 705 O O . LEU A 1 90 ? 20.091 -19.200 -29.642 1.00 59.88 90 LEU A O 1
ATOM 709 N N . VAL A 1 91 ? 19.880 -16.976 -29.908 1.00 62.03 91 VAL A N 1
ATOM 710 C CA . VAL A 1 91 ? 19.556 -16.973 -31.348 1.00 62.03 91 VAL A CA 1
ATOM 711 C C . VAL A 1 91 ? 20.731 -16.457 -32.204 1.00 62.03 91 VAL A C 1
ATOM 713 O O . VAL A 1 91 ? 20.644 -16.477 -33.429 1.00 62.03 91 VAL A O 1
ATOM 716 N N . GLY A 1 92 ? 21.829 -16.014 -31.577 1.00 52.12 92 GLY A N 1
ATOM 717 C CA . GLY A 1 92 ? 23.061 -15.559 -32.237 1.00 52.12 92 GLY A CA 1
ATOM 718 C C . GLY A 1 92 ? 24.195 -16.563 -32.127 1.00 52.12 92 GLY A C 1
ATOM 719 O O . GLY A 1 92 ? 24.364 -17.117 -31.018 1.00 52.12 92 GLY A O 1
#

Foldseek 3Di:
DPPVVVVVVVVVVVVVVVVVVVVVVCVVQPDKDWDWDWDDDPDDDTDTDTDTDGPCPPDPVVVVVVVCVVCVVVVVVVVVVVVVVVVVVVVD

pLDDT: mean 73.92, std 15.86, range [51.66, 95.62]

Radius of gyration: 26.2 Å; chains: 1; bounding box: 74×27×72 Å

InterPro domains:
  IPR002208 SecY/SEC61-alpha family [PF00344] (10-81)
  IPR023201 SecY domain superfamily [G3DSA:1.10.3370.10] (1-91)
  IPR023201 SecY domain superfamily [SSF103491] (10-86)

Organism: NCBI:txid1234023

Sequence (92 aa):
MAGSDNFIGVTLFMLIIVLWLVLLSIFILKSIKEIPVIYARRGKVEESSSLPIPMNPVGMVPIIFSIAFVSFPYLLSKLITQFQPMNAKLVG

Secondary structure (DSSP, 8-state):
--SHHHHHHHHHHHHHHHHHHHHHHHHHHT-EEEEEEE---SSS---EEEEEEES--S-HHHHHHHHHHHHHHHHHHHHHHHHHHHHHTT--